Protein AF-A0A2M8CYF7-F1 (afdb_monomer)

Radius of gyration: 15.52 Å; Cα contacts (8 Å, |Δi|>4): 204; chains: 1; bounding box: 38×44×37 Å

Secondary structure (DSSP, 8-state):
------S-----EEEEEEES--SSGGGGGSPTT-SEEEEEEE-SS-EEEEEE-SS-EEEEE-TTS-TTS-HHHHHHHTT-EEEEE-------SPPPP----HHHHHHHHHT---TT--SHHHHHHHHHHHHHHHHHHH-

Foldseek 3Di:
DDPPDPDPFQFKWKKKKAAQDAPDDVLVVADRRFSAIWMWIQRPQWIWTWGQDPVDIDIDTPNVDPSPDPPQVVSVVVVIDMAIAHADPPDPDDADDDDRGNQVVVCVRRVHRDPPQDTSVSVVVVRVVVVVVCVVPPD

Mean predicted aligned error: 6.7 Å

Nearest PDB structures (foldseek):
  6ck1-assembly1_C  TM=5.960E-01  e=5.074E+00  Paracoccus denitrificans PD1222
  3vkf-assembly5_D  TM=2.703E-01  e=1.048E+00  Bos taurus
  6ck1-assembly1_A  TM=5.357E-01  e=6.047E+00  Paracoccus denitrificans PD1222
  6ck1-assembly1_B  TM=5.507E-01  e=8.586E+00  Paracoccus denitrificans PD1222
  3r05-assembly2_B  TM=3.387E-01  e=2.999E+00  Bos taurus

Structure (mmCIF, N/CA/C/O backbone):
data_AF-A0A2M8CYF7-F1
#
_entry.id   AF-A0A2M8CYF7-F1
#
loop_
_atom_site.group_PDB
_atom_site.id
_atom_site.type_symbol
_atom_site.label_atom_id
_atom_site.label_alt_id
_atom_site.label_comp_id
_atom_site.label_asym_id
_atom_site.label_entity_id
_atom_site.label_seq_id
_atom_site.pdbx_PDB_ins_code
_atom_site.Cartn_x
_atom_site.Cartn_y
_atom_site.Cartn_z
_atom_site.occupancy
_atom_site.B_iso_or_equiv
_atom_site.auth_seq_id
_atom_site.auth_comp_id
_atom_site.auth_asym_id
_atom_site.auth_atom_id
_atom_site.pdbx_PDB_model_num
ATOM 1 N N . MET A 1 1 ? 8.145 28.589 -4.312 1.00 38.50 1 MET A N 1
ATOM 2 C CA . MET A 1 1 ? 8.861 27.370 -3.873 1.00 38.50 1 MET A CA 1
ATOM 3 C C . MET A 1 1 ? 7.805 26.402 -3.350 1.00 38.50 1 MET A C 1
ATOM 5 O O . MET A 1 1 ? 7.164 26.745 -2.376 1.00 38.50 1 MET A O 1
ATOM 9 N N . SER A 1 2 ? 7.424 25.287 -3.962 1.00 43.84 2 SER A N 1
ATOM 10 C CA . SER A 1 2 ? 7.885 24.585 -5.154 1.00 43.84 2 SER A CA 1
ATOM 11 C C . SER A 1 2 ? 6.641 24.020 -5.842 1.00 43.84 2 SER A C 1
ATOM 13 O O . SER A 1 2 ? 5.935 23.198 -5.265 1.00 43.84 2 SER A O 1
ATOM 15 N N . GLY A 1 3 ? 6.362 24.474 -7.064 1.00 44.97 3 GLY A N 1
ATOM 16 C CA . GLY A 1 3 ? 5.545 23.704 -7.992 1.00 44.97 3 GLY A CA 1
ATOM 17 C C . GLY A 1 3 ? 6.416 22.557 -8.480 1.00 44.97 3 GLY A C 1
ATOM 18 O O . GLY A 1 3 ? 7.202 22.747 -9.398 1.00 44.97 3 GLY A O 1
ATOM 19 N N . CYS A 1 4 ? 6.363 21.416 -7.798 1.00 45.22 4 CYS A N 1
ATOM 20 C CA . CYS A 1 4 ? 7.069 20.218 -8.226 1.00 45.22 4 CYS A CA 1
ATOM 21 C C . CYS A 1 4 ? 6.030 19.224 -8.754 1.00 45.22 4 CYS A C 1
ATOM 23 O O . CYS A 1 4 ? 5.242 18.683 -7.981 1.00 45.22 4 CYS A O 1
ATOM 25 N N . LEU A 1 5 ? 6.034 19.055 -10.080 1.00 48.34 5 LEU A N 1
ATOM 26 C CA . LEU A 1 5 ? 5.490 17.921 -10.831 1.00 48.34 5 LEU A CA 1
ATOM 27 C C . LEU A 1 5 ? 3.976 17.674 -10.680 1.00 48.34 5 LEU A C 1
ATOM 29 O O . LEU A 1 5 ? 3.533 16.658 -10.154 1.00 48.34 5 LEU A O 1
ATOM 33 N N . ARG A 1 6 ? 3.168 18.588 -11.230 1.00 47.84 6 ARG A N 1
ATOM 34 C CA . ARG A 1 6 ? 1.823 18.255 -11.745 1.00 47.84 6 ARG A CA 1
ATOM 35 C C . ARG A 1 6 ? 1.860 18.066 -13.264 1.00 47.84 6 ARG A C 1
ATOM 37 O O . ARG A 1 6 ? 0.920 18.440 -13.958 1.00 47.84 6 ARG A O 1
ATOM 44 N N . ASP A 1 7 ? 2.954 17.519 -13.784 1.00 45.03 7 ASP A N 1
ATOM 45 C CA . ASP A 1 7 ? 2.927 17.035 -15.156 1.00 45.03 7 ASP A CA 1
ATOM 46 C C . ASP A 1 7 ? 1.986 15.838 -15.205 1.00 45.03 7 ASP A C 1
ATOM 48 O O . ASP A 1 7 ? 1.891 15.060 -14.251 1.00 45.03 7 ASP A O 1
ATOM 52 N N . SER A 1 8 ? 1.247 15.728 -16.305 1.00 51.53 8 SER A N 1
ATOM 53 C CA . SER A 1 8 ? 0.387 14.585 -16.611 1.00 51.53 8 SER A CA 1
ATOM 54 C C . SER A 1 8 ? 1.278 13.372 -16.884 1.00 51.53 8 SER A C 1
ATOM 56 O O . SER A 1 8 ? 1.445 12.943 -18.021 1.00 51.53 8 SER A O 1
ATOM 58 N N . GLY A 1 9 ? 1.952 12.896 -15.839 1.00 49.62 9 GLY A N 1
ATOM 59 C CA . GLY A 1 9 ? 2.822 11.742 -15.878 1.00 49.62 9 GLY A CA 1
ATOM 60 C C . GLY A 1 9 ? 2.016 10.478 -16.165 1.00 49.62 9 GLY A C 1
ATOM 61 O O . GLY A 1 9 ? 0.788 10.469 -16.007 1.00 49.62 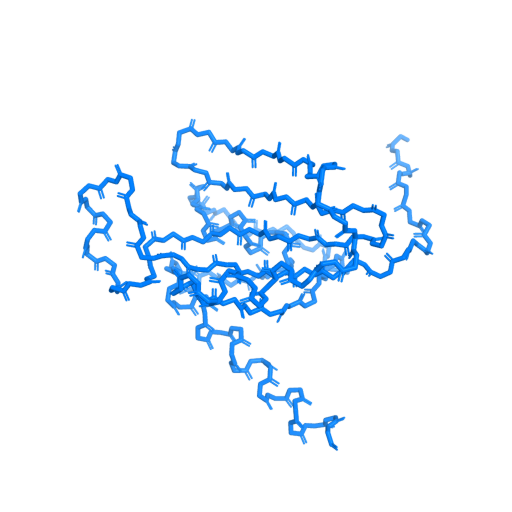9 GLY A O 1
ATOM 62 N N . PRO A 1 10 ? 2.688 9.401 -16.595 1.00 57.69 10 PRO A N 1
ATOM 63 C CA . PRO A 1 10 ? 2.054 8.096 -16.726 1.00 57.69 10 PRO A CA 1
ATOM 64 C C . PRO A 1 10 ? 1.233 7.768 -15.472 1.00 57.69 10 PRO A C 1
ATOM 66 O O . PRO A 1 10 ? 1.653 8.030 -14.344 1.00 57.69 10 PRO A O 1
ATOM 69 N N . THR A 1 11 ? 0.022 7.239 -15.671 1.00 78.81 11 THR A N 1
ATOM 70 C CA . THR A 1 11 ? -0.883 6.909 -14.568 1.00 78.81 11 THR A CA 1
ATOM 71 C C . THR A 1 11 ? -0.205 5.906 -13.641 1.00 78.81 11 THR A C 1
ATOM 73 O O . THR A 1 11 ? -0.063 4.734 -13.992 1.00 78.81 11 THR A O 1
ATOM 76 N N . ILE A 1 12 ? 0.194 6.364 -12.453 1.00 89.31 12 ILE A N 1
ATOM 77 C CA . ILE A 1 12 ? 0.781 5.504 -11.428 1.00 89.31 12 ILE A CA 1
ATOM 78 C C . ILE A 1 12 ? -0.261 4.458 -11.045 1.00 89.31 12 ILE A C 1
ATOM 80 O O . ILE A 1 12 ? -1.350 4.776 -10.560 1.00 89.31 12 ILE A O 1
ATOM 84 N N . LYS A 1 13 ? 0.081 3.190 -11.255 1.00 95.12 13 LYS A N 1
ATOM 85 C CA . LYS A 1 13 ? -0.690 2.070 -10.725 1.00 95.12 13 LYS A CA 1
ATOM 86 C C . LYS A 1 13 ? -0.117 1.714 -9.365 1.00 95.12 13 LYS A C 1
ATOM 88 O O . LYS A 1 13 ? 1.088 1.524 -9.232 1.00 95.12 13 LYS A O 1
ATOM 93 N N . ALA A 1 14 ? -0.979 1.618 -8.363 1.00 96.81 14 ALA A N 1
ATOM 94 C CA . ALA A 1 14 ? -0.581 1.338 -6.995 1.00 96.81 14 ALA A CA 1
ATOM 95 C C . ALA A 1 14 ? -1.406 0.190 -6.413 1.00 96.81 14 ALA A C 1
ATOM 97 O O . ALA A 1 14 ? -2.606 0.052 -6.675 1.00 96.81 14 ALA A O 1
ATOM 98 N N . TRP A 1 15 ? -0.751 -0.628 -5.596 1.00 98.12 15 TRP A N 1
ATOM 99 C CA . TRP A 1 15 ? -1.370 -1.745 -4.901 1.00 98.12 15 TRP A CA 1
ATOM 100 C C . TRP A 1 15 ? -0.967 -1.745 -3.436 1.00 98.12 15 TRP A C 1
ATOM 102 O O . TRP A 1 15 ? 0.196 -1.517 -3.103 1.00 98.12 15 TRP A O 1
ATOM 112 N N . VAL A 1 16 ? -1.920 -2.076 -2.571 1.00 98.12 16 VAL A N 1
ATOM 113 C CA . VAL A 1 16 ? -1.635 -2.444 -1.186 1.00 98.12 16 VAL A CA 1
ATOM 114 C C . VAL A 1 16 ? -1.375 -3.940 -1.132 1.00 98.12 16 VAL A C 1
ATOM 116 O O . VAL A 1 16 ? -2.185 -4.739 -1.612 1.00 98.12 16 VAL A O 1
ATOM 119 N N . VAL A 1 17 ? -0.257 -4.315 -0.526 1.00 97.94 17 VAL A N 1
ATOM 120 C CA . VAL A 1 17 ? 0.116 -5.701 -0.258 1.00 97.94 17 VAL A CA 1
ATOM 121 C C . VAL A 1 17 ? -0.067 -5.966 1.227 1.00 97.94 17 VAL A C 1
ATOM 123 O O . VAL A 1 17 ? 0.418 -5.201 2.054 1.00 97.94 17 VAL A O 1
ATOM 126 N N . PHE A 1 18 ? -0.759 -7.049 1.569 1.00 96.69 18 PHE A N 1
ATOM 127 C CA . PHE A 1 18 ? -0.991 -7.492 2.939 1.00 96.69 18 PHE A CA 1
ATOM 128 C C . PHE A 1 18 ? -0.288 -8.824 3.185 1.00 96.69 18 PHE A C 1
ATOM 130 O O . PHE A 1 18 ? -0.476 -9.785 2.427 1.00 96.69 18 PHE A O 1
ATOM 137 N N . SER A 1 19 ? 0.469 -8.873 4.281 1.00 92.44 19 SER A N 1
ATOM 138 C CA . SER A 1 19 ? 1.268 -10.024 4.688 1.00 92.44 19 SER A CA 1
ATOM 139 C C . SER A 1 19 ? 0.828 -10.572 6.040 1.00 92.44 19 SER A C 1
ATOM 141 O O . SER A 1 19 ? 0.469 -9.834 6.960 1.00 92.44 19 SER A O 1
ATOM 143 N N . GLY A 1 20 ? 0.921 -11.895 6.186 1.00 85.44 20 GLY A N 1
ATOM 144 C CA . GLY A 1 20 ? 0.825 -12.578 7.477 1.00 85.44 20 GLY A CA 1
ATOM 145 C C . GLY A 1 20 ? 2.139 -12.619 8.261 1.00 85.44 20 GLY A C 1
ATOM 146 O O . GLY A 1 20 ? 2.130 -13.066 9.413 1.00 85.44 20 GLY A O 1
ATOM 147 N N . GLN A 1 21 ? 3.247 -12.185 7.654 1.00 77.62 21 GLN A N 1
ATOM 148 C CA . GLN A 1 21 ? 4.532 -12.077 8.338 1.00 77.62 21 GLN A CA 1
ATOM 149 C C . GLN A 1 21 ? 4.464 -10.960 9.376 1.00 77.62 21 GLN A C 1
ATOM 151 O O . GLN A 1 21 ? 3.841 -9.923 9.152 1.00 77.62 21 GLN A O 1
ATOM 156 N N . ALA A 1 22 ? 5.047 -11.219 10.538 1.00 67.38 22 ALA A N 1
ATOM 157 C CA . ALA A 1 22 ? 5.089 -10.279 11.640 1.00 67.38 22 ALA A CA 1
ATOM 158 C C . ALA A 1 22 ? 6.500 -10.240 12.195 1.00 67.38 22 ALA A C 1
ATOM 160 O O . ALA A 1 22 ? 7.006 -11.264 12.649 1.00 67.38 22 ALA A O 1
ATOM 161 N N . ASP A 1 23 ? 7.073 -9.046 12.253 1.00 68.81 23 ASP A N 1
ATOM 162 C CA . ASP A 1 23 ? 8.403 -8.860 12.829 1.00 68.81 23 ASP A CA 1
ATOM 163 C C . ASP A 1 23 ? 8.381 -8.922 14.359 1.00 68.81 23 ASP A C 1
ATOM 165 O O . ASP A 1 23 ? 9.432 -8.979 14.994 1.00 68.81 23 ASP A O 1
ATOM 169 N N . ARG A 1 24 ? 7.188 -8.879 14.982 1.00 75.56 24 ARG A N 1
ATOM 170 C CA . ARG A 1 24 ? 7.040 -8.798 16.442 1.00 75.56 24 ARG A CA 1
ATOM 171 C C . ARG A 1 24 ? 5.902 -9.660 17.010 1.00 75.56 24 ARG A C 1
ATOM 173 O O . ARG A 1 24 ? 4.835 -9.743 16.398 1.00 75.56 24 ARG A O 1
ATOM 180 N N . PRO A 1 25 ? 6.068 -10.254 18.213 1.00 68.19 25 PRO A N 1
ATOM 181 C CA . PRO A 1 25 ? 5.102 -11.199 18.784 1.00 68.19 25 PRO A CA 1
ATOM 182 C C . PRO A 1 25 ? 3.699 -10.637 19.035 1.00 68.19 25 PRO A C 1
ATOM 184 O O . PRO A 1 25 ? 2.727 -11.355 18.824 1.00 68.19 25 PRO A O 1
ATOM 187 N N . TRP A 1 26 ? 3.559 -9.370 19.440 1.00 75.31 26 TRP A N 1
ATOM 188 C CA . TRP A 1 26 ? 2.239 -8.774 19.700 1.00 75.31 26 TRP A CA 1
ATOM 189 C C . TRP A 1 26 ? 1.395 -8.606 18.432 1.00 75.31 26 TRP A C 1
ATOM 191 O O . TRP A 1 26 ? 0.172 -8.571 18.499 1.00 75.31 26 TRP A O 1
ATOM 201 N N . LEU A 1 27 ? 2.010 -8.568 17.246 1.00 77.62 27 LEU A N 1
ATOM 202 C CA . LEU A 1 27 ? 1.264 -8.537 15.985 1.00 77.62 27 LEU A CA 1
ATOM 203 C C . LEU A 1 27 ? 0.513 -9.856 15.730 1.00 77.62 27 LEU A C 1
ATOM 205 O O . LEU A 1 27 ? -0.340 -9.913 14.848 1.00 77.62 27 LEU A O 1
ATOM 209 N N . LYS A 1 28 ? 0.767 -10.915 16.517 1.00 75.06 28 LYS A N 1
ATOM 210 C CA . LYS A 1 28 ? -0.024 -12.155 16.488 1.00 75.06 28 LYS A CA 1
ATOM 211 C C . LYS A 1 28 ? -1.475 -11.959 16.946 1.00 75.06 28 LYS A C 1
ATOM 213 O O . LYS A 1 28 ? -2.295 -12.803 16.604 1.00 75.06 28 LYS A O 1
ATOM 218 N N . PHE A 1 29 ? -1.798 -10.865 17.647 1.00 80.75 29 PHE A N 1
ATOM 219 C CA . PHE A 1 29 ? -3.184 -10.500 17.973 1.00 80.75 29 PHE A CA 1
ATOM 220 C C . PHE A 1 29 ? -3.974 -9.997 16.753 1.00 80.75 29 PHE A C 1
ATOM 222 O O . PHE A 1 29 ? -5.202 -9.963 16.784 1.00 80.75 29 PHE A O 1
ATOM 229 N N . LEU A 1 30 ? -3.294 -9.622 15.664 1.00 82.75 30 LEU A N 1
ATOM 230 C CA . LEU A 1 30 ? -3.946 -9.267 14.406 1.00 82.75 30 LEU A CA 1
ATOM 231 C C . LEU A 1 30 ? -4.397 -10.522 13.650 1.00 82.75 30 LEU A C 1
ATOM 233 O O . LEU A 1 30 ? -3.811 -11.601 13.781 1.00 82.75 30 LEU A O 1
ATOM 237 N N . ARG A 1 31 ? -5.424 -10.362 12.804 1.00 85.44 31 ARG A N 1
ATOM 238 C CA . ARG A 1 31 ? -5.966 -11.447 11.975 1.00 85.44 31 ARG A CA 1
ATOM 239 C C . ARG A 1 31 ? -4.833 -12.148 11.200 1.00 85.44 31 ARG A C 1
ATOM 241 O O . ARG A 1 31 ? -4.064 -11.467 10.515 1.00 85.44 31 ARG A O 1
ATOM 248 N N . PRO A 1 32 ? -4.730 -13.491 11.247 1.00 84.88 32 PRO A N 1
ATOM 249 C CA . PRO A 1 32 ? -3.758 -14.232 10.448 1.00 84.88 32 PRO A CA 1
ATOM 250 C C . PRO A 1 32 ? -3.833 -13.848 8.963 1.00 84.88 32 PRO A C 1
ATOM 252 O O . PRO A 1 32 ? -4.921 -13.719 8.402 1.00 84.88 32 PRO A O 1
ATOM 255 N N . GLY A 1 33 ? -2.673 -13.622 8.339 1.00 85.56 33 GLY A N 1
ATOM 256 C CA . GLY A 1 33 ? -2.577 -13.112 6.964 1.00 85.56 33 GLY A CA 1
ATOM 257 C C . GLY A 1 33 ? -2.625 -11.583 6.824 1.00 85.56 33 GLY A C 1
ATOM 258 O O . GLY A 1 33 ? -2.371 -11.085 5.735 1.00 85.56 33 GLY A O 1
ATOM 259 N N . PHE A 1 34 ? -2.909 -10.842 7.903 1.00 91.19 34 PHE A N 1
ATOM 260 C CA . PHE A 1 34 ? -3.065 -9.380 7.906 1.00 91.19 34 PHE A CA 1
ATOM 261 C C . PHE A 1 34 ? -2.336 -8.739 9.090 1.00 91.19 34 PHE A C 1
ATOM 263 O O . PHE A 1 34 ? -2.930 -8.037 9.911 1.00 91.19 34 PHE A O 1
ATOM 270 N N . ARG A 1 35 ? -1.037 -9.014 9.193 1.00 91.38 35 ARG A N 1
ATOM 271 C CA . ARG A 1 35 ? -0.174 -8.503 10.265 1.00 91.38 35 ARG A CA 1
ATOM 272 C C . ARG A 1 35 ? 0.665 -7.307 9.836 1.00 91.38 35 ARG A C 1
ATOM 274 O O . ARG A 1 35 ? 1.092 -6.542 10.692 1.00 91.38 35 ARG A O 1
ATOM 281 N N . HIS A 1 36 ? 0.842 -7.132 8.530 1.00 94.00 36 HIS A N 1
ATOM 282 C CA . HIS A 1 36 ? 1.562 -6.013 7.941 1.00 94.00 36 HIS A CA 1
ATOM 283 C C . HIS A 1 36 ? 0.960 -5.620 6.592 1.00 94.00 36 HIS A C 1
ATOM 285 O O . HIS A 1 36 ? 0.350 -6.459 5.918 1.00 94.00 36 HIS A O 1
ATOM 291 N N . CYS A 1 37 ? 1.131 -4.360 6.199 1.00 95.94 37 CYS A N 1
ATOM 292 C CA . CYS A 1 37 ? 0.808 -3.901 4.857 1.00 95.94 37 CYS A CA 1
ATOM 293 C C . CYS A 1 37 ? 1.804 -2.862 4.344 1.00 95.94 37 CYS A C 1
ATOM 295 O O . CYS A 1 37 ? 2.238 -1.990 5.092 1.00 95.94 37 CYS A O 1
ATOM 297 N N . PHE A 1 38 ? 2.088 -2.930 3.049 1.00 97.44 38 PHE A N 1
ATOM 298 C CA . PHE A 1 38 ? 2.982 -2.019 2.341 1.00 97.44 38 PHE A CA 1
ATOM 299 C C . PHE A 1 38 ? 2.426 -1.703 0.951 1.00 97.44 38 PHE A C 1
ATOM 301 O O . PHE A 1 38 ? 1.405 -2.261 0.537 1.00 97.44 38 PHE A O 1
ATOM 308 N N . VAL A 1 39 ? 3.077 -0.790 0.233 1.00 98.31 39 VAL A N 1
ATOM 309 C CA . VAL A 1 39 ? 2.659 -0.372 -1.107 1.00 98.31 39 VAL A CA 1
ATOM 310 C C . VAL A 1 39 ? 3.674 -0.830 -2.141 1.00 98.31 39 VAL A C 1
ATOM 312 O O . VAL A 1 39 ? 4.877 -0.667 -1.944 1.00 98.31 39 VAL A O 1
ATOM 315 N N . ILE A 1 40 ? 3.183 -1.342 -3.267 1.00 98.19 40 ILE A N 1
ATOM 316 C CA . ILE A 1 40 ? 3.955 -1.403 -4.510 1.00 98.19 40 ILE A CA 1
ATOM 317 C C . ILE A 1 40 ? 3.328 -0.478 -5.545 1.00 98.19 40 ILE A C 1
ATOM 319 O O . ILE A 1 40 ? 2.103 -0.351 -5.614 1.00 98.19 40 ILE A O 1
ATOM 323 N N . MET A 1 41 ? 4.164 0.173 -6.342 1.00 97.19 41 MET A N 1
ATOM 324 C CA . MET A 1 41 ? 3.747 1.095 -7.392 1.00 97.19 41 MET A CA 1
ATOM 325 C C . MET A 1 41 ? 4.495 0.803 -8.682 1.00 97.19 41 MET A C 1
ATOM 327 O O . MET A 1 41 ? 5.635 0.347 -8.657 1.00 97.19 41 MET A O 1
ATOM 331 N N . ASN A 1 42 ? 3.836 1.088 -9.794 1.00 96.12 42 ASN A N 1
ATOM 332 C CA . ASN A 1 42 ? 4.414 1.072 -11.123 1.00 96.12 42 ASN A CA 1
ATOM 333 C C . ASN A 1 42 ? 4.003 2.367 -11.821 1.00 96.12 42 ASN A C 1
ATOM 335 O O . ASN A 1 42 ? 2.812 2.628 -12.003 1.00 96.12 42 ASN A O 1
ATOM 339 N N . ASP A 1 43 ? 4.991 3.181 -12.163 1.00 92.44 43 ASP A N 1
ATOM 340 C CA . ASP A 1 43 ? 4.824 4.461 -12.853 1.00 92.44 43 ASP A CA 1
ATOM 341 C C . ASP A 1 43 ? 4.994 4.337 -14.377 1.00 92.44 43 ASP A C 1
ATOM 343 O O . ASP A 1 43 ? 5.068 5.335 -15.079 1.00 92.44 43 ASP A O 1
ATOM 347 N N . GLY A 1 44 ? 5.073 3.122 -14.916 1.00 92.81 44 GLY A N 1
ATOM 348 C CA . GLY A 1 44 ? 5.349 2.871 -16.328 1.00 92.81 44 GLY A CA 1
ATOM 349 C C . GLY A 1 44 ? 6.832 2.925 -16.700 1.00 92.81 44 GLY A C 1
ATOM 350 O O . GLY A 1 44 ? 7.162 2.609 -17.842 1.00 92.81 44 GLY A O 1
ATOM 351 N N . GLN A 1 45 ? 7.729 3.237 -15.760 1.00 93.25 45 GLN A N 1
ATOM 352 C CA . GLN A 1 45 ? 9.183 3.195 -15.954 1.00 93.25 45 GLN A CA 1
ATOM 353 C C . GLN A 1 45 ? 9.862 2.189 -15.024 1.00 93.25 45 GLN A C 1
ATOM 355 O O . GLN A 1 45 ? 10.788 1.490 -15.435 1.00 93.25 45 GLN A O 1
ATOM 360 N N . CYS A 1 46 ? 9.397 2.079 -13.783 1.00 95.06 46 CYS A N 1
ATOM 361 C CA . CYS A 1 46 ? 9.966 1.179 -12.795 1.00 95.06 46 CYS A CA 1
ATOM 362 C C . CYS A 1 46 ? 8.920 0.673 -11.799 1.00 95.06 46 CYS A C 1
ATOM 364 O O . CYS A 1 46 ? 7.793 1.162 -11.711 1.00 95.06 46 CYS A O 1
ATOM 366 N N . TRP A 1 47 ? 9.324 -0.330 -11.024 1.00 97.56 47 TRP A N 1
ATOM 367 C CA . TRP A 1 47 ? 8.601 -0.755 -9.833 1.00 97.56 47 TRP A CA 1
ATOM 368 C C . TRP A 1 47 ? 9.189 -0.070 -8.597 1.00 97.56 47 TRP A C 1
ATOM 370 O O . TRP A 1 47 ? 10.403 -0.091 -8.398 1.00 97.56 47 TRP A O 1
ATOM 380 N N . LEU A 1 48 ? 8.333 0.467 -7.730 1.00 97.56 48 LEU A N 1
ATOM 381 C CA . LEU A 1 48 ? 8.697 0.991 -6.411 1.00 97.56 48 LEU A CA 1
ATOM 382 C C . LEU A 1 48 ? 8.006 0.172 -5.318 1.00 97.56 48 LEU A C 1
ATOM 384 O O . LEU A 1 48 ? 6.844 -0.203 -5.471 1.00 97.56 48 LEU A O 1
ATOM 388 N N . SER A 1 49 ? 8.674 -0.043 -4.188 1.00 97.62 49 SER A N 1
ATOM 389 C CA . SER A 1 49 ? 8.017 -0.414 -2.933 1.00 97.62 49 SER A CA 1
ATOM 390 C C . SER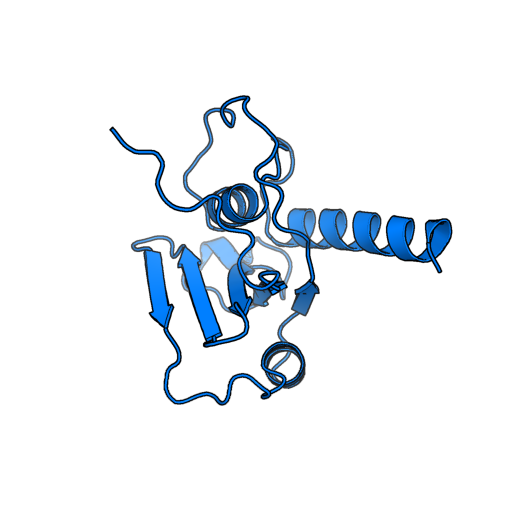 A 1 49 ? 8.201 0.662 -1.872 1.00 97.62 49 SER A C 1
ATOM 392 O O . SER A 1 49 ? 9.306 1.170 -1.682 1.00 97.62 49 SER A O 1
ATOM 394 N N . PHE A 1 50 ? 7.120 0.951 -1.155 1.00 97.88 50 PHE A N 1
ATOM 395 C CA . PHE A 1 50 ? 7.100 1.764 0.054 1.00 97.88 50 PHE A CA 1
ATOM 396 C C . PHE A 1 50 ? 6.622 0.892 1.211 1.00 97.88 50 PHE A C 1
ATOM 398 O O . PHE A 1 50 ? 5.459 0.480 1.239 1.00 97.88 50 PHE A O 1
ATOM 405 N N . ASP A 1 51 ? 7.527 0.603 2.140 1.00 96.31 51 ASP A N 1
ATOM 406 C CA . ASP A 1 51 ? 7.308 -0.318 3.245 1.00 96.31 51 ASP A CA 1
ATOM 407 C C . ASP A 1 51 ? 7.536 0.364 4.611 1.00 96.31 51 ASP A C 1
ATOM 409 O O . ASP A 1 51 ? 8.671 0.490 5.085 1.00 96.31 51 ASP A O 1
ATOM 413 N N . PRO A 1 52 ? 6.463 0.863 5.250 1.00 94.25 52 PRO A N 1
ATOM 414 C CA . PRO A 1 52 ? 6.529 1.471 6.572 1.00 94.25 52 PRO A CA 1
ATOM 415 C C . PRO A 1 52 ? 6.661 0.397 7.663 1.00 94.25 52 PRO A C 1
ATOM 417 O O . PRO A 1 52 ? 5.665 -0.125 8.172 1.00 94.25 52 PRO A O 1
ATOM 420 N N . MET A 1 53 ? 7.896 0.105 8.061 1.00 90.06 53 MET A N 1
ATOM 421 C CA . MET A 1 53 ? 8.213 -0.793 9.172 1.00 90.06 53 MET A CA 1
ATOM 422 C C . MET A 1 53 ? 8.064 -0.078 10.526 1.00 90.06 53 MET A C 1
ATOM 424 O O . MET A 1 53 ? 8.013 1.148 10.626 1.00 90.06 53 MET A O 1
ATOM 428 N N . LEU A 1 54 ? 8.008 -0.846 11.619 1.00 84.88 54 LEU A N 1
ATOM 429 C CA . LEU A 1 54 ? 7.857 -0.284 12.973 1.00 84.88 54 LEU A CA 1
ATOM 430 C C . LEU A 1 54 ? 9.059 0.554 13.442 1.00 84.88 54 LEU A C 1
ATOM 432 O O . LEU A 1 54 ? 8.926 1.338 14.377 1.00 84.88 54 LEU A O 1
ATOM 436 N N . ASN A 1 55 ? 10.240 0.332 12.871 1.00 87.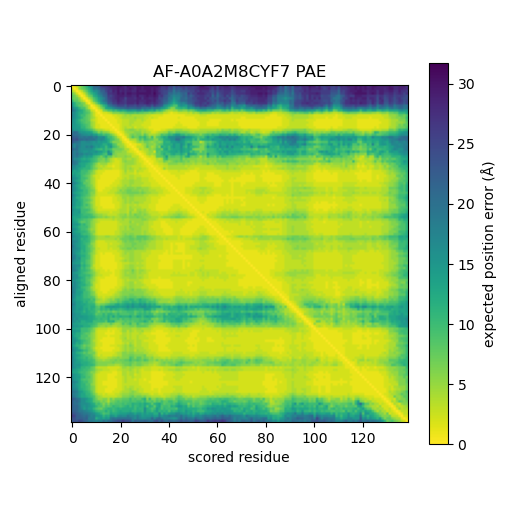38 55 ASN A N 1
ATOM 437 C CA . ASN A 1 55 ? 11.505 0.957 13.271 1.00 87.38 55 ASN A CA 1
ATOM 438 C C . ASN A 1 55 ? 12.145 1.818 12.174 1.00 87.38 55 ASN A C 1
ATOM 440 O O . ASN A 1 55 ? 13.015 2.625 12.484 1.00 87.38 55 ASN A O 1
ATOM 444 N N . TYR A 1 56 ? 11.745 1.645 10.917 1.00 90.94 56 TYR A N 1
ATOM 445 C CA . TYR A 1 56 ? 12.211 2.435 9.780 1.00 90.94 56 TYR A CA 1
ATOM 446 C C . TYR A 1 56 ? 11.154 2.422 8.677 1.00 90.94 56 TYR A C 1
ATOM 448 O O . TYR A 1 56 ? 10.154 1.724 8.763 1.00 90.94 56 TYR A O 1
ATOM 456 N N . THR A 1 57 ? 11.349 3.199 7.622 1.00 95.19 57 THR A N 1
ATOM 457 C CA . THR A 1 57 ? 10.535 3.095 6.407 1.00 95.19 57 THR A CA 1
ATOM 458 C C . THR A 1 57 ? 11.465 2.758 5.258 1.00 95.19 57 THR A C 1
ATOM 460 O O . THR A 1 57 ? 12.422 3.490 5.021 1.00 95.19 57 THR A O 1
ATOM 463 N N . ASP A 1 58 ? 11.213 1.631 4.596 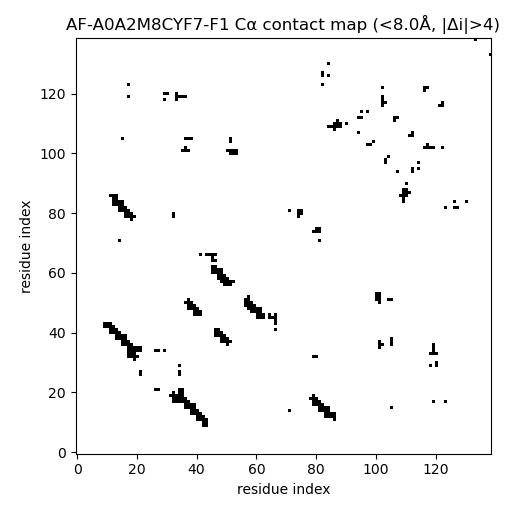1.00 95.81 58 ASP A N 1
ATOM 464 C CA . ASP A 1 58 ? 12.004 1.169 3.460 1.00 95.81 58 ASP A CA 1
ATOM 465 C C . ASP A 1 58 ? 11.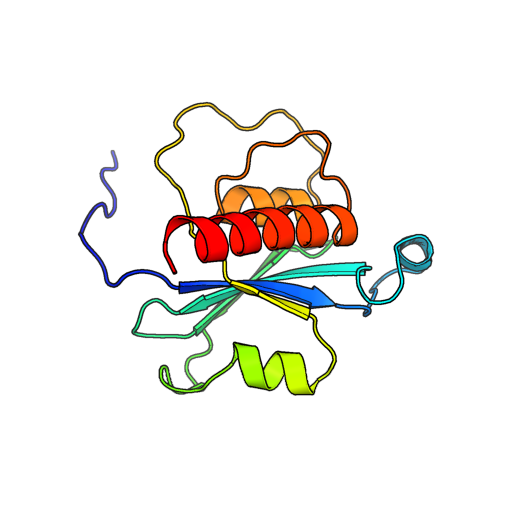379 1.661 2.154 1.00 95.81 58 ASP A C 1
ATOM 467 O O . ASP A 1 58 ? 10.173 1.553 1.923 1.00 95.81 58 ASP A O 1
ATOM 471 N N . LEU A 1 59 ? 12.220 2.221 1.297 1.00 97.19 59 LEU A N 1
ATOM 472 C CA . LEU A 1 59 ? 11.861 2.739 -0.013 1.00 97.19 59 LEU A CA 1
ATOM 473 C C . LEU A 1 59 ? 12.816 2.113 -1.014 1.00 97.19 59 LEU A C 1
ATOM 475 O O . LEU A 1 59 ? 14.021 2.357 -0.959 1.00 97.19 59 LEU A O 1
ATOM 479 N N . ARG A 1 60 ? 12.285 1.314 -1.941 1.00 97.44 60 ARG A N 1
ATOM 480 C CA . ARG A 1 60 ? 13.112 0.647 -2.953 1.00 97.44 60 ARG A CA 1
ATOM 481 C C . ARG A 1 60 ? 12.581 0.869 -4.347 1.00 97.44 60 ARG A C 1
ATOM 483 O O . ARG A 1 60 ? 11.408 0.619 -4.611 1.00 97.44 60 ARG A O 1
ATOM 490 N N . VAL A 1 61 ? 13.486 1.256 -5.237 1.00 97.38 61 VAL A N 1
ATOM 491 C CA . VAL A 1 61 ? 13.301 1.175 -6.685 1.00 97.38 61 VAL A CA 1
ATOM 492 C C . VAL A 1 61 ? 13.830 -0.182 -7.139 1.00 97.38 61 VAL A C 1
ATOM 494 O O . VAL A 1 61 ? 14.992 -0.518 -6.914 1.00 97.38 61 VAL A O 1
ATOM 497 N N . HIS A 1 62 ? 12.986 -0.975 -7.786 1.00 96.06 62 HIS A N 1
ATOM 498 C CA . HIS A 1 62 ? 13.315 -2.322 -8.247 1.00 96.06 62 HIS A CA 1
ATOM 499 C C . HIS A 1 62 ? 13.815 -2.291 -9.693 1.00 96.06 62 HIS A C 1
ATOM 501 O O . HIS A 1 62 ? 13.158 -2.798 -10.598 1.00 96.06 62 HIS A O 1
ATOM 507 N N . GLY A 1 63 ? 14.991 -1.697 -9.921 1.00 92.00 63 GLY A N 1
ATOM 508 C CA . GLY A 1 63 ? 15.551 -1.505 -11.271 1.00 92.00 63 GLY A CA 1
ATOM 509 C C . GLY A 1 63 ? 15.845 -2.799 -12.046 1.00 92.00 63 GLY A C 1
ATOM 510 O O . GLY A 1 63 ? 15.982 -2.769 -13.263 1.00 92.00 63 GLY A O 1
ATOM 511 N N . HIS A 1 64 ? 15.914 -3.943 -11.361 1.00 93.44 64 HIS A N 1
ATOM 512 C CA . HIS A 1 64 ? 16.112 -5.252 -11.986 1.00 93.44 64 HIS A CA 1
ATOM 513 C C . HIS A 1 64 ? 14.797 -5.955 -12.372 1.00 93.44 64 HIS A C 1
ATOM 515 O O . HIS A 1 64 ? 14.835 -7.034 -12.961 1.00 93.44 64 HIS A O 1
ATOM 521 N N . ILE A 1 65 ? 13.635 -5.428 -11.967 1.00 95.69 65 ILE A N 1
ATOM 522 C CA . ILE A 1 65 ? 12.332 -6.014 -12.301 1.00 95.69 65 ILE A CA 1
ATOM 523 C C . ILE A 1 65 ? 11.828 -5.321 -13.568 1.00 95.69 65 ILE A C 1
ATOM 525 O O . ILE A 1 65 ? 11.638 -4.104 -13.544 1.00 95.69 65 ILE A O 1
ATOM 529 N N . PRO A 1 66 ? 11.562 -6.060 -14.661 1.00 96.38 66 PRO A N 1
ATOM 530 C CA . PRO A 1 66 ? 10.970 -5.471 -15.854 1.00 96.38 66 PRO A CA 1
ATOM 531 C C . PRO A 1 66 ? 9.658 -4.755 -15.521 1.00 96.38 66 PRO A C 1
ATOM 533 O O . PRO A 1 66 ? 8.814 -5.291 -14.804 1.00 96.38 66 PRO A O 1
ATOM 536 N N . VAL A 1 67 ? 9.440 -3.568 -16.083 1.00 94.56 67 VAL A N 1
ATOM 537 C CA . VAL A 1 67 ? 8.214 -2.788 -15.838 1.00 94.56 67 VAL A CA 1
ATOM 538 C C . VAL A 1 67 ? 6.934 -3.532 -16.246 1.00 94.56 67 VAL A C 1
ATOM 540 O O . VAL A 1 67 ? 5.878 -3.328 -15.653 1.00 94.56 67 VAL A O 1
ATOM 543 N N . THR A 1 68 ? 7.035 -4.439 -17.219 1.00 95.31 68 THR A N 1
ATOM 544 C CA . THR A 1 68 ? 5.938 -5.285 -17.711 1.00 95.31 68 THR A CA 1
ATOM 545 C C . THR A 1 68 ? 5.682 -6.525 -16.853 1.00 95.31 68 THR A C 1
ATOM 547 O O . THR A 1 68 ? 4.695 -7.222 -17.074 1.00 95.31 68 THR A O 1
ATOM 550 N N . PHE A 1 69 ? 6.551 -6.824 -15.884 1.00 96.88 69 PHE A N 1
ATOM 551 C CA . PHE A 1 69 ? 6.384 -7.969 -14.997 1.00 96.88 69 PHE A CA 1
ATOM 552 C C . PHE A 1 69 ? 5.157 -7.790 -14.096 1.00 96.88 69 PHE A C 1
ATOM 554 O O . PHE A 1 69 ? 5.008 -6.752 -13.450 1.00 96.88 69 PHE A O 1
ATOM 561 N N . ASP A 1 70 ? 4.308 -8.815 -13.993 1.00 96.94 70 ASP A N 1
ATOM 562 C CA . ASP A 1 70 ? 3.145 -8.806 -13.098 1.00 96.94 70 ASP A CA 1
ATOM 563 C C . ASP A 1 70 ? 3.563 -9.102 -11.647 1.00 96.94 70 ASP A C 1
ATOM 565 O O . ASP A 1 70 ? 3.352 -10.189 -11.094 1.00 96.94 70 ASP A O 1
ATOM 569 N N . LEU A 1 71 ? 4.192 -8.104 -11.020 1.00 97.44 71 LEU A N 1
ATOM 570 C CA . LEU A 1 71 ? 4.594 -8.159 -9.618 1.00 97.44 71 LEU A CA 1
ATOM 571 C C . LEU A 1 71 ? 3.405 -8.424 -8.667 1.00 97.44 71 LEU A C 1
ATOM 573 O O . LEU A 1 71 ? 3.557 -9.250 -7.758 1.00 97.44 71 LEU A O 1
ATOM 577 N N . PRO A 1 72 ? 2.212 -7.816 -8.855 1.00 97.81 72 PRO A N 1
ATOM 578 C CA . PRO A 1 72 ? 1.026 -8.148 -8.073 1.00 97.81 72 PRO A CA 1
ATOM 579 C C . PRO A 1 72 ? 0.655 -9.634 -8.124 1.00 97.81 72 PRO A C 1
ATOM 581 O O . PRO A 1 72 ? 0.416 -10.230 -7.071 1.00 97.81 72 PRO A O 1
ATOM 584 N N . ALA A 1 73 ? 0.604 -10.256 -9.306 1.00 97.75 73 ALA A N 1
ATOM 585 C CA . ALA A 1 73 ? 0.288 -11.680 -9.430 1.00 97.75 73 ALA A CA 1
ATOM 586 C C . ALA A 1 73 ? 1.363 -12.565 -8.793 1.00 97.75 73 ALA A C 1
ATOM 588 O O . ALA A 1 73 ? 1.031 -13.502 -8.063 1.00 97.75 73 ALA A O 1
ATOM 589 N N . TRP A 1 74 ? 2.641 -12.233 -8.985 1.00 97.50 74 TRP A N 1
ATOM 590 C CA . TRP A 1 74 ? 3.744 -12.963 -8.363 1.00 97.50 74 TRP A CA 1
ATOM 591 C C . TRP A 1 74 ? 3.671 -12.942 -6.827 1.00 97.50 74 TRP A C 1
ATOM 593 O O . TRP A 1 74 ? 3.843 -13.976 -6.179 1.00 97.50 74 TRP A O 1
ATOM 603 N N . LEU A 1 75 ? 3.337 -11.793 -6.229 1.00 96.69 75 LEU A N 1
ATOM 604 C CA . LEU A 1 75 ? 3.137 -11.674 -4.780 1.00 96.69 75 LEU A CA 1
ATOM 605 C C . LEU A 1 75 ? 1.929 -12.485 -4.295 1.00 96.69 75 LEU A C 1
ATOM 607 O O . LEU A 1 75 ? 2.020 -13.154 -3.262 1.00 96.69 75 LEU A O 1
ATOM 611 N N . ARG A 1 76 ? 0.817 -12.486 -5.046 1.00 96.75 76 ARG A N 1
ATOM 612 C CA . ARG A 1 76 ? -0.345 -13.343 -4.740 1.00 96.75 76 ARG A CA 1
ATOM 613 C C . ARG A 1 76 ? 0.030 -14.824 -4.736 1.00 96.75 76 ARG A C 1
ATOM 615 O O . ARG A 1 76 ? -0.375 -15.540 -3.823 1.00 96.75 76 ARG A O 1
ATOM 622 N N . GLY A 1 77 ? 0.859 -15.260 -5.687 1.00 96.56 77 GLY A N 1
ATOM 623 C CA . GLY A 1 77 ? 1.400 -16.623 -5.744 1.00 96.56 77 GLY A CA 1
ATOM 624 C C . GLY A 1 77 ? 2.214 -17.023 -4.505 1.00 96.56 77 GLY A C 1
ATOM 625 O O . GLY A 1 77 ? 2.335 -18.205 -4.201 1.00 96.56 77 GLY A O 1
ATOM 626 N N . ARG A 1 78 ? 2.709 -16.047 -3.733 1.00 94.56 78 ARG A N 1
ATOM 627 C CA . ARG A 1 78 ? 3.421 -16.246 -2.457 1.00 94.56 78 ARG A CA 1
ATOM 628 C C . ARG A 1 78 ? 2.521 -16.113 -1.224 1.00 94.56 78 ARG A C 1
ATOM 630 O O . ARG A 1 78 ? 3.006 -15.917 -0.111 1.00 94.56 78 ARG A O 1
ATOM 637 N N . GLY A 1 79 ? 1.204 -16.185 -1.414 1.00 93.62 79 GLY A N 1
ATOM 638 C CA . GLY A 1 79 ? 0.215 -16.134 -0.338 1.00 93.62 79 GLY A CA 1
ATOM 639 C C . GLY A 1 79 ? -0.091 -14.727 0.184 1.00 93.62 79 GLY A C 1
ATOM 640 O O . GLY A 1 79 ? -0.866 -14.593 1.132 1.00 93.62 79 GLY A O 1
ATOM 641 N N . GLN A 1 80 ? 0.473 -13.678 -0.423 1.00 95.94 80 GLN A N 1
ATOM 642 C CA . GLN A 1 80 ? 0.142 -12.294 -0.082 1.00 95.94 80 GLN A CA 1
ATOM 643 C C . GLN A 1 80 ? -1.247 -11.933 -0.619 1.00 95.94 80 GLN A C 1
ATOM 645 O O . GLN A 1 80 ? -1.676 -12.423 -1.667 1.00 95.94 80 GLN A O 1
ATOM 650 N N . LYS A 1 81 ? -1.961 -11.035 0.064 1.00 96.94 81 LYS A N 1
ATOM 651 C CA . LYS A 1 81 ? -3.177 -10.429 -0.501 1.00 96.94 81 LYS A CA 1
ATOM 652 C C . LYS A 1 81 ? -2.793 -9.103 -1.142 1.00 96.94 81 LYS A C 1
ATOM 654 O O . LYS A 1 81 ? -2.147 -8.290 -0.498 1.00 96.94 81 LYS A O 1
ATOM 659 N N . VAL A 1 82 ? -3.167 -8.894 -2.402 1.00 97.62 82 VAL A N 1
ATOM 660 C CA . VAL A 1 82 ? -2.763 -7.707 -3.173 1.00 97.62 82 VAL A CA 1
ATOM 661 C C . VAL A 1 82 ? -3.988 -7.060 -3.796 1.00 97.62 82 VAL A C 1
ATOM 663 O O . VAL A 1 82 ? -4.670 -7.694 -4.610 1.00 97.62 82 VAL A O 1
ATOM 666 N N . VAL A 1 83 ? -4.248 -5.809 -3.424 1.00 97.50 83 VAL A N 1
ATOM 667 C CA . VAL A 1 83 ? -5.430 -5.044 -3.839 1.00 97.50 83 VAL A CA 1
ATOM 668 C C . VAL A 1 83 ? -4.981 -3.782 -4.558 1.00 97.50 83 VAL A C 1
ATOM 670 O O . VAL A 1 83 ? -4.217 -2.998 -4.001 1.00 97.50 83 VAL A O 1
ATOM 673 N N . GLN A 1 84 ? -5.444 -3.590 -5.794 1.00 96.38 84 GLN A N 1
ATOM 674 C CA . GLN A 1 84 ? -5.211 -2.342 -6.519 1.00 96.38 84 GLN A CA 1
ATOM 675 C C . GLN A 1 84 ? -6.120 -1.253 -5.958 1.00 96.38 84 GLN A C 1
ATO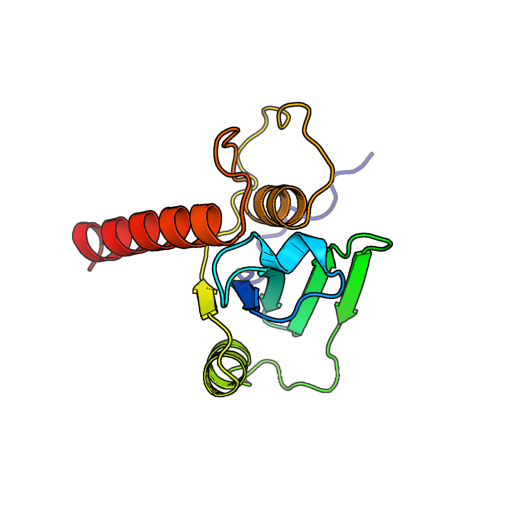M 677 O O . GLN A 1 84 ? -7.295 -1.515 -5.689 1.00 96.38 84 GLN A O 1
ATOM 682 N N . ALA A 1 85 ? -5.587 -0.045 -5.807 1.00 93.19 85 ALA A N 1
ATOM 683 C CA . ALA A 1 85 ? -6.356 1.116 -5.384 1.00 93.19 85 ALA A CA 1
ATOM 684 C C . ALA A 1 85 ? -5.865 2.381 -6.111 1.00 93.19 85 ALA A C 1
ATOM 686 O O . ALA A 1 85 ? -4.687 2.471 -6.463 1.00 93.19 85 ALA A O 1
ATOM 687 N N . PRO A 1 86 ? -6.755 3.348 -6.389 1.00 90.81 86 PRO A N 1
ATOM 688 C CA . PRO A 1 86 ? -6.351 4.618 -6.977 1.00 90.81 86 PRO A CA 1
ATOM 689 C C . PRO A 1 86 ? -5.623 5.476 -5.941 1.00 90.81 86 PRO A C 1
ATOM 691 O O . PRO A 1 86 ? -6.018 5.518 -4.778 1.00 90.81 86 PRO A O 1
ATOM 694 N N . VAL A 1 87 ? -4.604 6.202 -6.382 1.00 90.25 87 VAL A N 1
ATOM 695 C CA . VAL A 1 87 ? -3.956 7.236 -5.576 1.00 90.25 87 VAL A CA 1
ATOM 696 C C . VAL A 1 87 ? -4.700 8.552 -5.798 1.00 90.25 87 VAL A C 1
ATOM 698 O O . VAL A 1 87 ? -4.731 9.057 -6.918 1.00 90.25 87 VAL A O 1
ATOM 701 N N . ASP A 1 88 ? -5.328 9.089 -4.749 1.00 86.19 88 ASP A N 1
ATOM 702 C CA . ASP A 1 88 ? -6.078 10.345 -4.815 1.00 86.19 88 ASP A CA 1
ATOM 703 C C . ASP A 1 88 ? -5.378 11.458 -4.024 1.00 86.19 88 ASP A C 1
ATOM 705 O O . ASP A 1 88 ? -5.444 11.529 -2.798 1.00 86.19 88 ASP A O 1
ATOM 709 N N . HIS A 1 89 ? -4.730 12.370 -4.747 1.00 83.44 89 HIS A N 1
ATOM 710 C CA . HIS A 1 89 ? -4.098 13.564 -4.180 1.00 83.44 89 HIS A CA 1
ATOM 711 C C . HIS A 1 89 ? -4.977 14.823 -4.288 1.00 83.44 89 HIS A C 1
ATOM 713 O O . HIS A 1 89 ? -4.499 15.935 -4.056 1.00 83.44 89 HIS A O 1
ATOM 719 N N . SER A 1 90 ? -6.254 14.692 -4.664 1.00 81.44 90 SER A N 1
ATOM 720 C CA . SER A 1 90 ? -7.161 15.841 -4.801 1.00 81.44 90 SER A CA 1
ATOM 721 C C . SER A 1 90 ? -7.562 16.442 -3.450 1.00 81.44 90 SER A C 1
ATOM 723 O O . SER A 1 90 ? -7.908 17.625 -3.360 1.00 81.44 90 SER A O 1
ATOM 725 N N . ARG A 1 91 ? -7.497 15.645 -2.377 1.00 78.00 91 ARG A N 1
ATOM 726 C CA . ARG A 1 91 ? -7.897 16.058 -1.033 1.00 78.00 91 ARG A CA 1
ATOM 727 C C . ARG A 1 91 ? -6.867 17.006 -0.417 1.00 78.00 91 ARG A C 1
ATOM 729 O O . ARG A 1 91 ? -5.732 16.633 -0.162 1.00 78.00 91 ARG A O 1
ATOM 736 N N . GLN A 1 92 ? -7.309 18.223 -0.104 1.00 74.31 92 GLN A N 1
ATOM 737 C CA . GLN A 1 92 ? -6.453 19.268 0.478 1.00 74.31 92 GLN A CA 1
ATOM 738 C C . GLN A 1 92 ? -6.507 19.343 2.011 1.00 74.31 92 GLN A C 1
ATOM 740 O O . GLN A 1 92 ? -5.678 20.005 2.631 1.00 74.31 92 GLN A O 1
ATOM 745 N N . LYS A 1 93 ? -7.495 18.697 2.648 1.00 81.94 93 LYS A N 1
ATOM 746 C CA . LYS A 1 93 ? -7.610 18.706 4.114 1.00 81.94 93 LYS A CA 1
ATOM 747 C C . LYS A 1 93 ? -6.472 17.878 4.722 1.00 81.94 93 LYS A C 1
ATOM 749 O O . LYS A 1 93 ? -6.229 16.787 4.214 1.00 81.94 93 LYS A O 1
ATOM 754 N N . PRO A 1 94 ? -5.827 18.325 5.812 1.00 79.38 94 PRO A N 1
ATOM 755 C CA . PRO A 1 94 ? -4.823 17.522 6.499 1.00 79.38 94 PRO A CA 1
ATOM 756 C C . PRO A 1 94 ? -5.442 16.244 7.082 1.00 79.38 94 PRO A C 1
ATOM 758 O O . PRO A 1 94 ? -6.627 16.195 7.429 1.00 79.38 94 PRO A O 1
ATOM 761 N N . VAL A 1 95 ? -4.635 15.187 7.173 1.00 78.69 95 VAL A N 1
ATOM 762 C CA . VAL A 1 95 ? -5.026 13.932 7.832 1.00 78.69 95 VAL A CA 1
ATOM 763 C C . VAL A 1 95 ? -5.094 14.178 9.346 1.00 78.69 95 VAL A C 1
ATOM 765 O O . VAL A 1 95 ? -4.218 14.874 9.867 1.00 78.69 95 VAL A O 1
ATOM 768 N N . PRO A 1 96 ? -6.087 13.624 10.068 1.00 77.50 96 PRO A N 1
ATOM 769 C CA . PRO A 1 96 ? -6.116 13.676 11.528 1.00 77.50 96 PRO A CA 1
ATOM 770 C C . PRO A 1 96 ? -4.808 13.182 12.161 1.00 77.50 96 PRO A C 1
ATOM 772 O O . PRO A 1 96 ? -4.114 12.330 11.598 1.00 77.50 96 PRO A O 1
ATOM 775 N N . LEU A 1 97 ? -4.489 13.690 13.355 1.00 81.12 97 LEU A N 1
ATOM 776 C CA . LEU A 1 97 ? -3.375 13.170 14.144 1.00 81.12 97 LEU A CA 1
ATOM 777 C C . LEU A 1 97 ? -3.640 11.694 14.474 1.00 81.12 97 LEU A C 1
ATOM 779 O O . LEU A 1 97 ? -4.690 11.348 15.013 1.00 81.12 97 LEU A O 1
ATOM 783 N N . ALA A 1 98 ? -2.688 10.832 14.133 1.00 83.25 98 ALA A N 1
ATOM 784 C CA . ALA A 1 98 ? -2.771 9.394 14.336 1.00 83.25 98 ALA A CA 1
ATOM 785 C C . ALA A 1 98 ? -1.377 8.831 14.626 1.00 83.25 98 ALA A C 1
ATOM 787 O O . ALA A 1 98 ? -0.364 9.445 14.281 1.00 83.25 98 ALA A O 1
ATOM 788 N N . PHE A 1 99 ? -1.326 7.651 15.244 1.00 83.88 99 PHE A N 1
ATOM 789 C CA . PHE A 1 99 ? -0.071 6.934 15.443 1.00 83.88 99 PHE A CA 1
ATOM 790 C C . PHE A 1 99 ? 0.576 6.587 14.104 1.00 83.88 99 PHE A C 1
ATOM 792 O O . PHE A 1 99 ? -0.103 6.207 13.151 1.00 83.88 99 PHE A O 1
ATOM 799 N N . PHE A 1 100 ? 1.903 6.663 14.037 1.00 84.94 100 PHE A N 1
ATOM 800 C CA . PHE A 1 100 ? 2.631 6.263 12.842 1.00 84.94 100 PHE A CA 1
ATOM 801 C C . PHE A 1 100 ? 2.662 4.731 12.737 1.00 84.94 100 PHE A C 1
ATOM 803 O O . PHE A 1 100 ? 3.505 4.062 13.329 1.00 84.94 100 PHE A O 1
ATOM 810 N N . THR A 1 101 ? 1.681 4.176 12.027 1.00 90.88 101 THR A N 1
ATOM 811 C CA . THR A 1 101 ? 1.535 2.738 11.771 1.00 90.88 101 THR A CA 1
ATOM 812 C C . THR A 1 101 ? 1.651 2.453 10.280 1.00 90.88 101 THR A C 1
ATOM 814 O O . THR A 1 101 ? 1.438 3.347 9.457 1.00 90.88 101 THR A O 1
ATOM 817 N N . CYS A 1 102 ? 1.913 1.195 9.913 1.00 93.50 102 CYS A N 1
ATOM 818 C CA . CYS A 1 102 ? 1.929 0.789 8.509 1.00 93.50 102 CYS A CA 1
ATOM 819 C C . CYS A 1 102 ? 0.598 1.091 7.799 1.00 93.50 102 CYS A C 1
ATOM 821 O O . CYS A 1 102 ? 0.591 1.545 6.659 1.00 93.50 102 CYS A O 1
ATOM 823 N N . VAL A 1 103 ? -0.529 0.954 8.504 1.00 94.56 103 VAL A N 1
ATOM 824 C CA . VAL A 1 103 ? -1.865 1.286 7.993 1.00 94.56 103 VAL 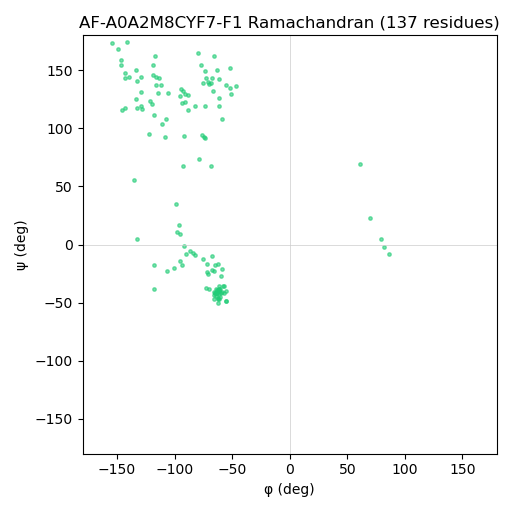A CA 1
ATOM 825 C C . VAL A 1 103 ? -2.012 2.786 7.742 1.00 94.56 103 VAL A C 1
ATOM 827 O O . VAL A 1 103 ? -2.488 3.171 6.678 1.00 94.56 103 VAL A O 1
ATOM 830 N N . GLU A 1 104 ? -1.601 3.647 8.679 1.00 94.56 104 GLU A N 1
ATOM 831 C CA . GLU A 1 104 ? -1.668 5.105 8.485 1.00 94.56 104 GLU A CA 1
ATOM 832 C C . GLU A 1 104 ? -0.758 5.581 7.353 1.00 94.56 104 GLU A C 1
ATOM 834 O O . GLU A 1 104 ? -1.164 6.405 6.534 1.00 94.56 104 GLU A O 1
ATOM 839 N N . ALA A 1 105 ? 0.455 5.037 7.274 1.00 94.81 105 ALA A N 1
ATOM 840 C CA . ALA A 1 105 ? 1.390 5.350 6.205 1.00 94.81 105 ALA A CA 1
ATOM 841 C C . ALA A 1 105 ? 0.837 4.926 4.833 1.00 94.81 105 ALA A C 1
ATOM 843 O O . ALA A 1 105 ? 0.824 5.736 3.908 1.00 94.81 105 ALA A O 1
ATOM 844 N N . VAL A 1 106 ? 0.288 3.712 4.710 1.00 95.81 106 VAL A N 1
ATOM 845 C CA . VAL A 1 106 ? -0.380 3.254 3.480 1.00 95.81 106 VAL A CA 1
ATOM 846 C C . VAL A 1 106 ? -1.583 4.139 3.148 1.00 95.81 106 VAL A C 1
ATOM 848 O O . VAL A 1 106 ? -1.699 4.601 2.018 1.00 95.81 106 VAL A O 1
ATOM 851 N N . LYS A 1 107 ? -2.459 4.454 4.112 1.00 94.69 107 LYS A N 1
ATOM 852 C CA . LYS A 1 107 ? -3.612 5.341 3.874 1.00 94.69 107 LYS A CA 1
ATOM 853 C C . LYS A 1 107 ? -3.195 6.694 3.299 1.00 94.69 107 LYS A C 1
ATOM 855 O O . LYS A 1 107 ? -3.858 7.180 2.387 1.00 94.69 107 LYS A O 1
ATOM 860 N N . ARG A 1 108 ? -2.086 7.267 3.777 1.00 92.56 108 ARG A N 1
ATOM 861 C CA . ARG A 1 108 ? -1.536 8.531 3.261 1.00 92.56 108 ARG A CA 1
ATOM 862 C C . ARG A 1 108 ? -1.081 8.433 1.809 1.00 92.56 108 ARG A C 1
ATOM 864 O O . ARG A 1 108 ? -1.338 9.371 1.066 1.00 92.56 108 ARG A O 1
ATOM 871 N N . VAL A 1 109 ? -0.487 7.310 1.394 1.00 93.94 109 VAL A N 1
ATOM 872 C CA . VAL A 1 109 ? -0.117 7.085 -0.017 1.00 93.94 109 VAL A CA 1
ATOM 873 C C . VAL A 1 109 ? -1.345 7.111 -0.927 1.00 93.94 109 VAL A C 1
ATOM 875 O O . VAL A 1 109 ? -1.281 7.657 -2.017 1.00 93.94 109 VAL A O 1
ATOM 878 N N . PHE A 1 110 ? -2.477 6.564 -0.480 1.00 92.81 110 PHE A N 1
ATOM 879 C CA . PHE A 1 110 ? -3.706 6.513 -1.283 1.00 92.81 110 PHE A CA 1
ATOM 880 C C . PHE A 1 110 ? -4.652 7.708 -1.071 1.00 92.81 110 PHE A C 1
ATOM 882 O O . PHE A 1 110 ? -5.706 7.759 -1.700 1.00 92.81 110 PHE A O 1
ATOM 889 N N . GLY A 1 111 ? -4.322 8.657 -0.186 1.00 90.56 111 GLY A N 1
ATOM 890 C CA . GLY A 1 111 ? -5.213 9.775 0.157 1.00 90.56 111 GLY A CA 1
ATOM 891 C C . GLY A 1 111 ? -6.455 9.374 0.969 1.00 90.56 111 GLY A C 1
ATOM 892 O O . GLY A 1 111 ? -7.466 10.081 0.980 1.00 90.56 111 GLY A O 1
ATOM 893 N N . LEU A 1 112 ? -6.407 8.235 1.667 1.00 90.31 112 LEU A N 1
ATOM 894 C CA . LEU A 1 112 ? -7.519 7.709 2.458 1.00 90.31 112 LEU A CA 1
ATOM 895 C C . LEU A 1 112 ? -7.588 8.373 3.836 1.00 90.31 112 LEU A C 1
ATOM 897 O O . LEU A 1 112 ? -6.692 8.238 4.666 1.00 90.31 112 LEU A O 1
ATOM 901 N N . HIS A 1 113 ? -8.701 9.050 4.115 1.00 88.00 113 HIS A N 1
ATOM 902 C CA . HIS A 1 113 ? -8.960 9.695 5.403 1.00 88.00 113 HIS A CA 1
ATOM 903 C C . HIS A 1 113 ? -10.043 8.919 6.147 1.00 88.00 113 HIS A C 1
ATOM 905 O O . HIS A 1 113 ? -11.233 9.165 5.966 1.00 88.00 113 HIS A O 1
ATOM 911 N N . SER A 1 114 ? -9.635 7.971 6.988 1.00 85.75 114 SER A N 1
ATOM 912 C CA . SER A 1 114 ? -10.567 7.232 7.840 1.00 85.75 114 SER A CA 1
ATOM 913 C C . SER A 1 114 ? -9.921 6.889 9.172 1.00 85.75 114 SER A C 1
ATOM 915 O O . SER A 1 114 ? -8.956 6.128 9.220 1.00 85.75 114 SER A O 1
ATOM 917 N N . PHE A 1 115 ? -10.467 7.446 10.251 1.00 84.88 115 PHE A N 1
ATOM 918 C CA . PHE A 1 115 ? -9.962 7.250 11.611 1.00 84.88 115 PHE A CA 1
ATOM 919 C C . PHE A 1 115 ? -10.222 5.830 12.144 1.00 84.88 115 PHE A C 1
ATOM 921 O O . PHE A 1 115 ? -9.478 5.329 12.975 1.00 84.88 115 PHE A O 1
ATOM 928 N N . PHE A 1 116 ? -11.250 5.145 11.634 1.00 89.25 116 PHE A N 1
ATOM 929 C CA . PHE A 1 116 ? -11.665 3.825 12.130 1.00 89.25 116 PHE A CA 1
ATOM 930 C C . PHE A 1 116 ? -10.918 2.648 11.485 1.00 89.25 116 PHE A C 1
ATOM 932 O O . PHE A 1 116 ? -11.107 1.498 11.881 1.00 89.25 116 PHE A O 1
ATOM 939 N N . ILE A 1 117 ? -10.078 2.912 10.482 1.00 92.81 117 ILE A N 1
ATOM 940 C CA . ILE A 1 117 ? -9.251 1.893 9.833 1.00 92.81 117 ILE A CA 1
ATOM 941 C C . ILE A 1 117 ? -7.900 1.856 10.545 1.00 92.81 117 ILE A C 1
ATOM 943 O O . ILE A 1 117 ? -7.002 2.628 10.210 1.00 92.81 117 ILE A O 1
ATOM 947 N N . LEU A 1 118 ? -7.785 0.967 11.531 1.00 92.00 118 LEU A N 1
ATOM 948 C CA . LEU A 1 118 ? -6.627 0.856 12.426 1.00 92.00 118 LEU A CA 1
ATOM 949 C C . LEU A 1 118 ? -5.761 -0.373 12.131 1.00 92.00 118 LEU A C 1
ATOM 951 O O . LEU A 1 118 ? -4.588 -0.410 12.487 1.00 92.00 118 LEU A O 1
ATOM 955 N N . THR A 1 119 ? -6.333 -1.395 11.493 1.00 94.12 119 THR A N 1
ATOM 956 C CA . THR A 1 119 ? -5.656 -2.674 11.238 1.00 94.12 119 THR A CA 1
ATOM 957 C C . THR A 1 119 ? -5.538 -2.971 9.743 1.00 94.12 119 THR A C 1
ATOM 959 O O . THR A 1 119 ? -6.399 -2.547 8.963 1.00 94.12 119 THR A O 1
ATOM 962 N N . PRO A 1 120 ? -4.535 -3.770 9.324 1.00 94.69 120 PRO A N 1
ATOM 963 C CA . PRO A 1 120 ? -4.407 -4.175 7.925 1.00 94.69 120 PRO A CA 1
ATOM 964 C C . PRO A 1 120 ? -5.654 -4.915 7.412 1.00 94.69 120 PRO A C 1
ATOM 966 O O . PRO A 1 120 ? -6.079 -4.704 6.280 1.00 94.69 120 PRO A O 1
ATOM 969 N N . TRP A 1 121 ? -6.311 -5.720 8.257 1.00 95.50 121 TRP A N 1
ATOM 970 C CA . TRP A 1 121 ? -7.563 -6.397 7.898 1.00 95.50 121 TRP A CA 1
ATOM 971 C C . TRP A 1 121 ? -8.715 -5.418 7.619 1.00 95.50 121 TRP A C 1
ATOM 973 O O . TRP A 1 121 ? -9.444 -5.587 6.640 1.00 95.50 121 TRP A O 1
ATOM 983 N N . GLN A 1 122 ? -8.881 -4.388 8.455 1.00 95.75 122 GLN A N 1
ATOM 984 C CA . GLN A 1 122 ? -9.897 -3.353 8.231 1.00 95.75 122 GLN A CA 1
ATOM 985 C C . GLN A 1 122 ? -9.627 -2.590 6.935 1.00 95.75 122 GLN A C 1
ATOM 987 O O . GLN A 1 122 ? -10.564 -2.343 6.176 1.00 95.75 122 GLN A O 1
ATOM 992 N N . LEU A 1 123 ? -8.358 -2.265 6.660 1.00 96.50 123 LEU A N 1
ATOM 993 C CA . LEU A 1 123 ? -7.968 -1.602 5.419 1.00 96.50 123 LEU A CA 1
ATOM 994 C C . LEU A 1 123 ? -8.297 -2.480 4.208 1.00 96.50 123 LEU A C 1
ATOM 996 O O . LEU A 1 123 ? -8.942 -2.011 3.276 1.00 96.50 123 LEU A O 1
ATOM 1000 N N . TYR A 1 124 ? -7.945 -3.766 4.252 1.00 96.88 124 TYR A N 1
ATOM 1001 C CA . TYR A 1 124 ? -8.295 -4.720 3.201 1.00 96.88 124 TYR A CA 1
ATOM 1002 C C . TYR A 1 124 ? -9.808 -4.771 2.946 1.00 96.88 124 TYR A C 1
ATOM 1004 O O . TYR A 1 124 ? -10.247 -4.656 1.804 1.00 96.88 124 TYR A O 1
ATOM 1012 N N . CYS A 1 125 ? -10.619 -4.883 4.002 1.00 95.19 125 CYS A N 1
ATOM 1013 C CA . CYS A 1 125 ? -12.078 -4.904 3.868 1.00 95.19 125 CYS A CA 1
ATOM 1014 C C . CYS A 1 125 ? -12.631 -3.621 3.251 1.00 95.19 125 CYS A C 1
ATOM 1016 O O . CYS A 1 125 ? -13.580 -3.676 2.472 1.00 95.19 125 CYS A O 1
ATOM 1018 N N . HIS A 1 126 ? -12.075 -2.471 3.632 1.00 95.12 126 HIS A N 1
ATOM 1019 C CA . HIS A 1 126 ? -12.477 -1.181 3.090 1.00 95.12 126 HIS A CA 1
ATOM 1020 C C . HIS A 1 126 ? -12.204 -1.113 1.583 1.00 95.12 126 HIS A C 1
ATOM 1022 O O . HIS A 1 126 ? -13.127 -0.867 0.812 1.00 95.12 126 HIS A O 1
ATOM 1028 N N . LEU A 1 127 ? -10.985 -1.461 1.162 1.00 94.12 127 LEU A N 1
ATOM 1029 C CA . LEU A 1 127 ? -10.589 -1.444 -0.248 1.00 94.12 127 LEU A CA 1
ATOM 1030 C C . LEU A 1 127 ? -11.387 -2.437 -1.105 1.00 94.12 127 LEU A C 1
ATOM 1032 O O . LEU A 1 127 ? -11.777 -2.111 -2.222 1.00 94.12 127 LEU A O 1
ATOM 1036 N N . GLN A 1 128 ? -11.682 -3.634 -0.585 1.00 92.62 128 GLN A N 1
ATOM 1037 C CA . GLN A 1 128 ? -12.507 -4.615 -1.303 1.00 92.62 128 GLN A CA 1
ATOM 1038 C C . GLN A 1 128 ? -13.932 -4.103 -1.545 1.00 92.62 128 GLN A C 1
ATOM 1040 O O . GLN A 1 128 ? -14.467 -4.274 -2.637 1.00 92.62 128 GLN A O 1
ATOM 1045 N N . LYS A 1 129 ? -14.543 -3.444 -0.551 1.00 90.00 129 LYS A N 1
ATOM 1046 C CA . LYS A 1 129 ? -15.880 -2.851 -0.706 1.00 90.00 129 LYS A CA 1
ATOM 1047 C C . LYS A 1 129 ? -15.895 -1.762 -1.776 1.00 90.00 129 LYS A C 1
ATOM 1049 O O . LYS A 1 129 ? -16.859 -1.673 -2.532 1.00 90.00 129 LYS A O 1
ATOM 1054 N N . ASP A 1 130 ? -14.845 -0.951 -1.842 1.00 83.12 130 ASP A N 1
ATOM 1055 C CA . ASP A 1 130 ? -14.743 0.119 -2.835 1.00 83.12 130 ASP A CA 1
ATOM 1056 C C . ASP A 1 130 ? -14.536 -0.430 -4.251 1.00 83.12 130 ASP A C 1
ATOM 1058 O O . ASP A 1 130 ? -15.147 0.072 -5.194 1.00 83.12 130 ASP A O 1
ATOM 1062 N N . ASN A 1 131 ? -13.753 -1.501 -4.403 1.00 80.81 131 ASN A N 1
ATOM 1063 C CA . ASN A 1 131 ? -13.587 -2.175 -5.691 1.00 80.81 131 ASN A CA 1
ATOM 1064 C C . ASN A 1 131 ? -14.887 -2.830 -6.170 1.00 80.81 131 ASN A C 1
ATOM 1066 O O . ASN A 1 131 ? -15.265 -2.621 -7.318 1.00 80.81 131 ASN A O 1
ATOM 1070 N N . HIS A 1 132 ? -15.633 -3.509 -5.293 1.00 70.62 132 HIS A N 1
ATOM 1071 C CA . HIS A 1 132 ? -16.936 -4.076 -5.666 1.00 70.62 132 HIS A CA 1
ATOM 1072 C C . HIS A 1 132 ? -17.940 -3.009 -6.098 1.00 70.62 132 HIS A C 1
ATOM 1074 O O . HIS A 1 132 ? -18.681 -3.212 -7.052 1.00 70.62 132 HIS A O 1
ATOM 1080 N N . LYS A 1 133 ? -17.955 -1.838 -5.449 1.00 68.62 133 LYS A N 1
ATOM 1081 C CA . LYS A 1 133 ? -18.784 -0.722 -5.925 1.00 68.62 133 LYS A CA 1
ATOM 1082 C C . LYS A 1 133 ? -18.375 -0.299 -7.334 1.00 68.62 133 LYS A C 1
ATOM 1084 O O . LYS A 1 133 ? -19.241 -0.104 -8.176 1.00 68.62 133 LYS A O 1
ATOM 1089 N N . LYS A 1 134 ? -17.077 -0.171 -7.612 1.00 66.06 134 LYS A N 1
ATOM 1090 C CA . LYS A 1 134 ? -16.616 0.204 -8.955 1.00 66.06 134 LYS A CA 1
ATOM 1091 C C . LYS A 1 134 ? -17.018 -0.816 -10.016 1.00 66.06 134 LYS A C 1
ATOM 1093 O O . LYS A 1 134 ? -17.487 -0.402 -11.065 1.00 66.06 134 LYS A O 1
ATOM 1098 N N . GLU A 1 135 ? -16.887 -2.107 -9.726 1.00 66.56 135 GLU A N 1
ATOM 1099 C CA . GLU A 1 135 ? -17.306 -3.184 -10.633 1.00 66.56 135 GLU A CA 1
ATOM 1100 C C . GLU A 1 135 ? -18.816 -3.144 -10.915 1.00 66.56 135 GLU A C 1
ATOM 1102 O O . GLU A 1 135 ? -19.220 -3.327 -12.052 1.00 66.56 135 GLU A O 1
ATOM 1107 N N . ILE A 1 136 ? -19.652 -2.849 -9.912 1.00 62.91 136 ILE A N 1
ATOM 1108 C CA . ILE A 1 136 ? -21.116 -2.782 -10.079 1.00 62.91 136 ILE A CA 1
ATOM 1109 C C . ILE A 1 136 ? -21.564 -1.533 -10.854 1.00 62.91 136 ILE A C 1
ATOM 1111 O O . ILE A 1 136 ? -22.536 -1.593 -11.598 1.00 62.91 136 ILE A O 1
ATOM 1115 N N . PHE A 1 137 ? -20.913 -0.385 -10.644 1.00 50.12 137 PHE A N 1
ATOM 1116 C CA . PHE A 1 137 ? -21.351 0.892 -11.226 1.00 50.12 137 PHE A CA 1
ATOM 1117 C C . PHE A 1 137 ? -20.685 1.235 -12.568 1.00 50.12 137 PHE A C 1
ATOM 1119 O O . PHE A 1 137 ? -21.185 2.115 -13.265 1.00 50.12 137 PHE A O 1
ATOM 1126 N N . TYR A 1 138 ? -19.566 0.590 -12.917 1.00 52.59 138 TYR A N 1
ATOM 1127 C CA . TYR A 1 138 ? -18.784 0.889 -14.127 1.00 52.59 138 TYR A CA 1
ATOM 1128 C C . TYR A 1 138 ? -18.391 -0.354 -14.950 1.00 52.59 138 TYR A C 1
ATOM 1130 O O . TYR A 1 138 ? -17.617 -0.209 -15.898 1.00 52.59 138 TYR A O 1
ATOM 1138 N N . GLY A 1 139 ? -18.854 -1.551 -14.573 1.00 47.00 139 GLY A N 1
ATOM 1139 C CA . GLY A 1 139 ? -18.715 -2.788 -15.354 1.00 47.00 139 GLY A CA 1
ATOM 1140 C C . GLY A 1 139 ? -19.933 -3.038 -16.229 1.00 47.00 139 GLY A C 1
ATOM 1141 O O . GLY A 1 139 ? -19.731 -3.583 -17.335 1.00 47.00 139 GLY A O 1
#

Solvent-accessible surface area (backbone atoms only — not comparable to full-atom values): 8330 Å² total; per-residue (Å²): 140,76,94,73,79,86,64,92,59,64,78,62,45,36,30,45,37,27,30,54,63,60,99,48,79,75,43,67,80,38,58,88,50,23,43,33,41,32,36,42,36,34,48,82,75,41,34,36,38,46,36,48,50,99,90,50,68,50,77,44,75,39,85,87,50,62,63,86,56,62,59,65,59,56,43,39,75,70,75,33,48,66,46,78,51,74,66,45,81,85,71,81,73,80,77,78,94,70,76,98,39,29,47,52,54,49,28,59,67,36,52,55,85,60,90,86,52,75,44,42,54,51,44,52,54,52,54,52,54,54,50,52,51,47,50,73,77,76,103

Sequence (139 aa):
MSGCLRDSGPTIKAWVVFSGQADRPWLKFLRPGFRHCFVIMNDGQCWLSFDPMLNYTDLRVHGHIPVTFDLPAWLRGRGQKVVQAPVDHSRQKPVPLAFFTCVEAVKRVFGLHSFFILTPWQLYCHLQKDNHKKEIFYG

pLDDT: mean 85.87, std 14.78, range [38.5, 98.31]

=== Feature glossary ===
Key to the feature types in this record:

— What the protein is —

Primary structure: the covalent order of the twenty standard amino acids along the backbone. Two proteins with the same sequence will (almost always) fold to the same structure; two with 30% identity often share a fold but not the details.

Database cross-references. InterPro integrates a dozen domain/family signature databases into unified entries with residue-range hits. GO terms attach function/process/location labels with evidence codes. CATH codes position the fold in a four-level structural taxonomy. Organism is the NCBI-taxonomy species name.

— Where its atoms are —

The mmCIF block holds the 3D Cartesian coordinates of each backbone atom (N, Cα, C, O) in ångströms. mmCIF is the PDB's canonical archive format — a tagged-loop text representation of the atomic model.

Six rendered views show the 3D structure from the faces of a cube — i.e. along ±x, ±y, ±z. Rendering representation is drawn randomly per protein from cartoon (secondary-structure ribbons), sticks (backbone bonds), or molecular surface; coloring is either N→C rainbow (blue at the N-terminus through red at the C-terminus) or one color per chain.

— Local backbone conformation —

DSSP 8-state secondary structure assigns each residue one of H (α-helix), G (3₁₀-helix), I (π-helix), E (extended β-strand), B (isolated β-bridge), T (hydrogen-bonded turn), S (bend), or '-' (coil). The assignment is computed from backbone hydrogen-bond geometry via the Kabsch–Sander algorithm.

P-SEA three-state annotation labels each residue as helix, strand, or coil based purely on the geometry of the Cα trace. It serves as a fallback when the full backbone (and thus DSSP) is unavailable.

The φ/ψ torsion pair specifies the backbone conformation at each residue. φ rotates about the N–Cα bond, ψ about the Cα–C bond. Steric clashes forbid most of the (φ, ψ) plane — the allowed regions (α-helix basin, β-sheet basin, left-handed helix) are the Ramachandran-allowed regions.

— Global shape and packing —

The geometric summary reports three shape descriptors. Rg (radius of gyration) measures how spread out the Cα atoms are about their centre of mass; compact globular proteins have small Rg, elongated or unfolded ones large. Cα contacts (<8 Å, |i−j|>4) count long-range residue pairs in spatial proximity — high for tightly packed folds, near zero for rods or random coil. The bounding-box extents give the protein's footprint along x, y, z in Å.

Accessible surface area quantifies burial. A residue with SASA near zero is packed into the hydrophobic core; one with SASA >100 Å² sits on the surface. Computed here via the Shrake–Rupley numerical algorithm with a 1.4 Å probe.

Plot images: a contact map (which residues are close in 3D, as an N×N binary image), a Ramachandran scatter (backbone torsion angles, revealing secondary-structure composition at a glance), and — for AlphaFold structures — a PAE heatmap (pairwise prediction confidence).

— Structural neighborhood —

The Foldseek 3Di string encodes local tertiary geometry as a 20-letter alphabet — one character per residue — derived from the relative positions of nearby Cα atoms. Unlike the amino-acid sequence, 3Di is a direct function of the 3D structure, so two proteins with the same fold have similar 3Di strings even at low sequence identity.

Nearest PDB neighbors are the top structural matches found by Foldseek when searching this structure against the entire Protein Data Bank. Each hit reports a TM-score (0 to 1; >0.5 almost always implies the same fold) and an E-value. These are *structural* homologs — they may share no detectable sequence similarity.

— Confidence and disorder —

For AlphaFold models, the B-factor field carries pLDDT — the model's own estimate of local accuracy on a 0–100 sc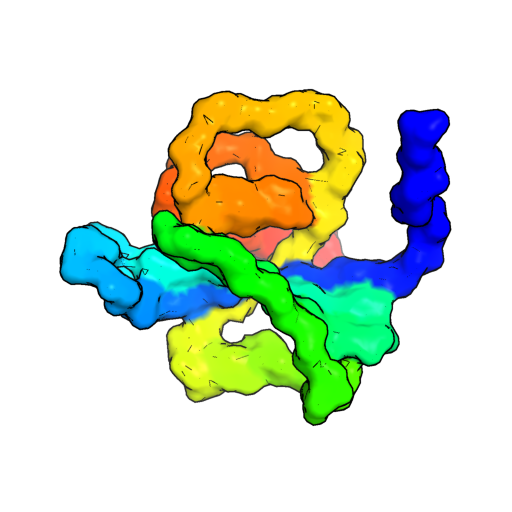ale. Regions with pLDDT<50 should be treated as essentially unmodeled; they often correspond to intrinsically disordered segments.

B-factor (Debye–Waller factor) reflects atomic displacement in the crystal lattice. It is an experimental observable (units Å²), not a prediction; low values mean the atom is pinned down, high values mean it moves or is heterogeneous across the crystal.

Predicted aligned error is AlphaFold's pairwise confidence. Unlike p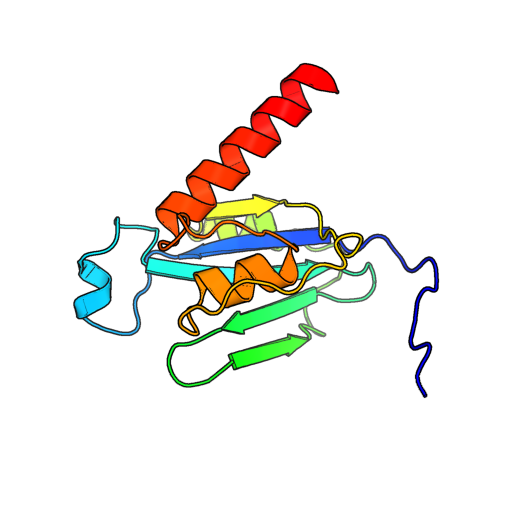LDDT (per-residue), PAE is per-residue-pair and captures whether two parts of the structure are correctly placed relative to each other. Units are ångströms of expected positional error.